Protein AF-A0A0D6LZQ3-F1 (afdb_monomer)

Radius of gyration: 11.42 Å; Cα contacts (8 Å, |Δi|>4): 109; chains: 1; bounding box: 27×30×25 Å

Nearest PDB structures (foldseek):
  5krb-assembly1_B  TM=9.509E-01  e=4.412E-09  Mus musculus
  7prv-assembly1_B  TM=9.445E-01  e=9.462E-09  Homo sapiens
  3fyl-assembly1_B  TM=9.579E-01  e=1.893E-08  Rattus norvegicus
  3g99-assembly1_B  TM=9.493E-01  e=2.175E-08  Rattus norvegicus
  3g9j-assembly1_A  TM=9.498E-01  e=2.870E-08  Rattus norvegicus

InterPro domains:
  IPR001628 Zinc finger, nuclear hormone receptor-type [PF00105] (3-70)
  IPR001628 Zinc finger, nuclear hormone receptor-type [PR00047] (4-20)
  IPR001628 Zinc finger, nuclear hormone receptor-type [PR00047] (20-35)
  IPR001628 Zinc finger, nuclear hormone receptor-type [PR00047] (53-61)
  IPR001628 Zinc finger, nuclear hormone receptor-type [PR00047] (61-69)
  IPR001628 Zinc finger, nuclear hormone receptor-type [PS00031] (4-30)
  IPR001628 Zinc finger, nuclear hormone receptor-type [PS51030] (1-74)
  IPR001628 Zinc finger, nuclear hormone receptor-type [SM00399] (1-72)
  IPR013088 Zinc finger, NHR/GATA-type [G3DSA:3.30.50.10] (1-73)
  IPR049636 Hepatocyte nuclear factor 4-like, DNA-binding domain [cd06960] (4-72)
  IPR052496 Orphan Nuclear Receptor [PTHR47519] (2-72)

pLDDT: mean 94.19, std 7.9, range [56.34, 98.5]

Solvent-accessible surface area (backbone atoms only — not comparable to full-atom values): 4230 Å² total; per-residue (Å²): 126,46,54,9,74,56,28,61,35,64,76,23,44,78,47,36,63,25,47,28,23,71,68,57,50,55,47,51,64,57,36,72,79,53,67,82,78,51,69,53,95,66,90,65,71,65,73,44,34,72,86,43,38,76,81,39,61,27,32,38,50,52,40,37,49,75,68,52,47,29,99,83,40,113

Sequence (74 aa):
MDACRVCGDGNAKTHYGVVTCFGCKGFFRRTLKRPSEYQCRHNGTCVVDRHERNSCRYCRFKKCIEVGMDPKGP

Secondary structure (DSSP, 8-state):
-BPPTTT--SSBEEETTEEE-HHHHHHHHHHTTSGGG---SSSS----STTTTTT-HHHHHHHHHHTT--TT--

Structure (mmCIF, N/CA/C/O backbone):
data_AF-A0A0D6LZQ3-F1
#
_entry.id   AF-A0A0D6LZQ3-F1
#
loop_
_atom_site.group_PDB
_atom_site.id
_atom_site.type_symbol
_atom_site.label_atom_id
_atom_site.label_alt_id
_atom_site.label_comp_id
_atom_site.label_asym_id
_atom_site.label_entity_id
_atom_site.label_seq_id
_atom_site.pdbx_PDB_ins_code
_atom_site.Cartn_x
_atom_site.Cartn_y
_atom_site.Cartn_z
_atom_site.occupancy
_atom_site.B_iso_or_equiv
_atom_site.auth_seq_id
_atom_site.auth_comp_id
_atom_site.auth_asym_id
_atom_site.auth_atom_id
_atom_site.pdbx_PDB_model_num
ATOM 1 N N . MET A 1 1 ? 13.705 -7.839 -11.597 1.00 62.38 1 MET A N 1
ATOM 2 C CA . MET A 1 1 ? 13.426 -6.981 -10.424 1.00 62.38 1 M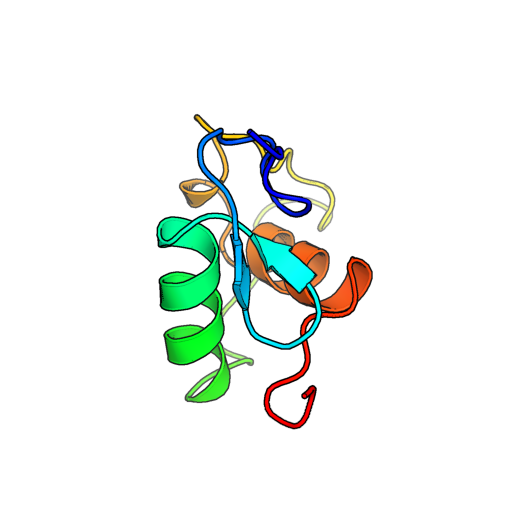ET A CA 1
ATOM 3 C C . MET A 1 1 ? 11.949 -6.682 -10.443 1.00 62.38 1 MET A C 1
ATOM 5 O O . MET A 1 1 ? 11.491 -6.077 -11.403 1.00 62.38 1 MET A O 1
ATOM 9 N N . ASP A 1 2 ? 11.214 -7.145 -9.440 1.00 88.12 2 ASP A N 1
ATOM 10 C CA . ASP A 1 2 ? 9.761 -7.014 -9.444 1.00 88.12 2 ASP A CA 1
ATOM 11 C C . ASP A 1 2 ? 9.309 -5.593 -9.085 1.00 88.12 2 ASP A C 1
ATOM 13 O O . ASP A 1 2 ? 10.017 -4.837 -8.404 1.00 88.12 2 ASP A O 1
ATOM 17 N N . ALA A 1 3 ? 8.108 -5.240 -9.544 1.00 96.81 3 ALA A N 1
ATOM 18 C CA . ALA A 1 3 ? 7.453 -3.974 -9.246 1.00 96.81 3 ALA A CA 1
ATOM 19 C C . ALA A 1 3 ? 6.524 -4.105 -8.030 1.00 96.81 3 ALA A C 1
ATOM 21 O O . ALA A 1 3 ? 5.827 -5.105 -7.844 1.00 96.81 3 ALA A O 1
ATOM 22 N N . CYS A 1 4 ? 6.483 -3.065 -7.198 1.00 98.38 4 CYS A N 1
ATOM 23 C CA . CYS A 1 4 ? 5.615 -3.002 -6.029 1.00 98.38 4 CYS A CA 1
ATOM 24 C C . CYS A 1 4 ? 4.141 -3.069 -6.444 1.00 98.38 4 CYS A C 1
ATOM 26 O O . CYS A 1 4 ? 3.640 -2.154 -7.097 1.00 98.38 4 CYS A O 1
ATOM 28 N N . ARG A 1 5 ? 3.404 -4.074 -5.965 1.00 98.12 5 ARG A N 1
ATOM 29 C CA . ARG A 1 5 ? 1.975 -4.248 -6.284 1.00 98.12 5 ARG A CA 1
ATOM 30 C C . ARG A 1 5 ? 1.082 -3.099 -5.804 1.00 98.12 5 ARG A C 1
ATOM 32 O O . ARG A 1 5 ? -0.020 -2.942 -6.312 1.00 98.12 5 ARG A O 1
ATOM 39 N N . VAL A 1 6 ? 1.553 -2.290 -4.851 1.00 98.50 6 VAL A N 1
ATOM 40 C CA . VAL A 1 6 ? 0.805 -1.143 -4.309 1.00 98.50 6 VAL A CA 1
ATOM 41 C C . VAL A 1 6 ? 1.021 0.136 -5.115 1.00 98.50 6 VAL A C 1
ATOM 43 O O . VAL A 1 6 ? 0.078 0.892 -5.280 1.00 98.50 6 VAL A O 1
ATOM 46 N N . CYS A 1 7 ? 2.250 0.421 -5.559 1.00 98.38 7 CYS A N 1
ATOM 47 C CA . CYS A 1 7 ? 2.593 1.736 -6.118 1.00 98.38 7 CYS A CA 1
ATOM 48 C C . CYS A 1 7 ? 3.517 1.695 -7.345 1.00 98.38 7 CYS A C 1
ATOM 50 O O . CYS A 1 7 ? 4.055 2.726 -7.728 1.00 98.38 7 CYS A 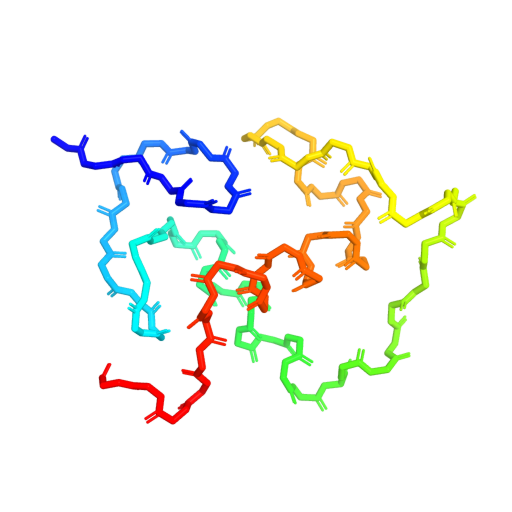O 1
ATOM 52 N N . GLY A 1 8 ? 3.817 0.518 -7.892 1.00 97.94 8 GLY A N 1
ATOM 53 C CA . GLY A 1 8 ? 4.662 0.354 -9.082 1.00 97.94 8 GLY A CA 1
ATOM 54 C C . GLY A 1 8 ? 6.163 0.628 -8.901 1.0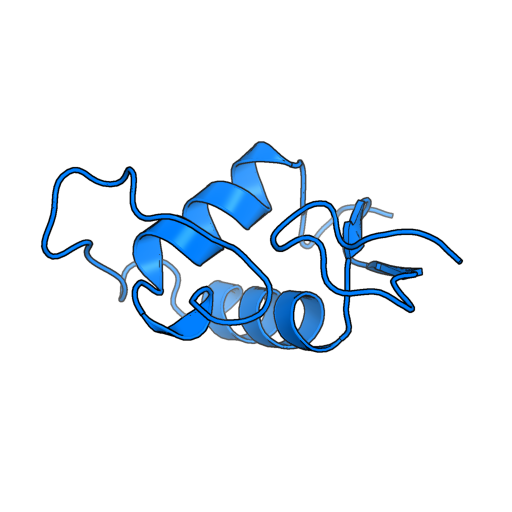0 97.94 8 GLY A C 1
ATOM 55 O O . GLY A 1 8 ? 6.926 0.414 -9.831 1.00 97.94 8 GLY A O 1
ATOM 56 N N . ASP A 1 9 ? 6.612 1.074 -7.722 1.00 96.69 9 ASP A N 1
ATOM 57 C CA . ASP A 1 9 ? 8.033 1.337 -7.438 1.00 96.69 9 ASP A CA 1
ATOM 58 C C . ASP A 1 9 ? 8.883 0.069 -7.628 1.00 96.69 9 ASP A C 1
ATOM 60 O O . ASP A 1 9 ? 8.459 -1.027 -7.246 1.00 96.69 9 ASP A O 1
ATOM 64 N N . GLY A 1 10 ? 10.067 0.224 -8.220 1.00 93.75 10 GLY A N 1
ATOM 65 C CA . GLY A 1 10 ? 10.970 -0.886 -8.528 1.00 93.75 10 GLY A CA 1
ATOM 66 C C . GLY A 1 10 ? 11.677 -1.449 -7.293 1.00 93.75 10 GLY A C 1
ATOM 67 O O . GLY A 1 10 ? 11.504 -0.961 -6.173 1.00 93.75 10 GLY A O 1
ATOM 68 N N . ASN A 1 11 ? 12.516 -2.471 -7.503 1.00 88.75 11 ASN A N 1
ATOM 69 C CA . ASN A 1 11 ? 13.284 -3.144 -6.444 1.00 88.75 11 ASN A CA 1
ATOM 70 C C . ASN A 1 11 ? 12.408 -3.706 -5.306 1.00 88.75 11 ASN A C 1
ATOM 72 O O . ASN A 1 11 ? 12.802 -3.685 -4.136 1.00 88.75 11 ASN A O 1
ATOM 76 N N . ALA A 1 12 ? 11.206 -4.183 -5.634 1.00 96.06 12 ALA A N 1
ATOM 77 C CA . ALA A 1 12 ? 10.288 -4.745 -4.654 1.00 96.06 12 ALA A CA 1
ATOM 78 C C . ALA A 1 12 ? 10.684 -6.174 -4.246 1.00 96.06 12 ALA A C 1
ATOM 80 O O . ALA A 1 12 ? 11.344 -6.897 -4.993 1.00 96.06 12 ALA A O 1
ATOM 81 N N . LYS A 1 13 ? 10.272 -6.569 -3.039 1.00 95.94 13 LYS A N 1
ATOM 82 C CA . LYS A 1 13 ? 10.426 -7.922 -2.485 1.00 95.94 13 LYS A CA 1
ATOM 83 C C . LYS A 1 13 ? 9.161 -8.300 -1.721 1.00 95.94 13 LYS A C 1
ATOM 85 O O . LYS A 1 13 ? 8.337 -7.440 -1.414 1.00 95.94 13 LYS A O 1
ATOM 90 N N . THR A 1 14 ? 8.999 -9.574 -1.394 1.00 96.38 14 THR A N 1
ATOM 91 C CA . THR A 1 14 ? 7.845 -10.027 -0.612 1.00 96.38 14 THR A CA 1
ATOM 92 C C . THR A 1 14 ? 7.890 -9.473 0.812 1.00 96.38 14 THR A C 1
ATOM 94 O O . THR A 1 14 ? 8.866 -9.657 1.544 1.00 96.38 14 THR A O 1
ATOM 97 N N . HIS A 1 15 ? 6.821 -8.784 1.206 1.00 96.06 15 HIS A N 1
ATOM 98 C CA . HIS A 1 15 ? 6.560 -8.312 2.562 1.00 96.06 15 HIS A CA 1
ATOM 99 C C . HIS A 1 15 ? 5.071 -8.475 2.860 1.00 96.06 15 HIS A C 1
ATOM 101 O O . HIS A 1 15 ? 4.250 -8.028 2.059 1.00 96.06 15 HIS A O 1
ATOM 107 N N . TYR A 1 16 ? 4.725 -9.043 4.019 1.00 96.75 16 TYR A N 1
ATOM 108 C CA . TYR A 1 16 ? 3.325 -9.256 4.410 1.00 96.75 16 TYR A CA 1
ATOM 109 C C . TYR A 1 16 ? 2.546 -10.054 3.348 1.00 96.75 16 TYR A C 1
ATOM 111 O O . TYR A 1 16 ? 1.466 -9.643 2.934 1.00 96.75 16 TYR A O 1
ATOM 119 N N . GLY A 1 17 ? 3.148 -11.125 2.817 1.00 95.81 17 GLY A N 1
ATOM 120 C CA . GLY A 1 17 ? 2.557 -11.955 1.758 1.00 95.81 17 GLY A CA 1
ATOM 121 C C . GLY A 1 17 ? 2.551 -11.369 0.335 1.00 95.81 17 GLY A C 1
ATOM 122 O O . GLY A 1 17 ? 2.178 -12.077 -0.594 1.00 95.81 17 GLY A O 1
ATOM 123 N N . VAL A 1 18 ? 2.985 -10.117 0.114 1.00 97.38 18 VAL A N 1
ATOM 124 C CA . VAL A 1 18 ? 2.887 -9.454 -1.206 1.00 97.38 18 VAL A CA 1
ATOM 125 C C . VAL A 1 18 ? 4.200 -8.798 -1.631 1.00 97.38 18 VAL A C 1
ATOM 127 O O . VAL A 1 18 ? 4.909 -8.193 -0.825 1.00 97.38 18 VAL A O 1
ATOM 130 N N . VAL A 1 19 ? 4.514 -8.846 -2.929 1.00 97.56 19 VAL A N 1
ATOM 131 C CA . VAL A 1 19 ? 5.644 -8.109 -3.516 1.00 97.56 19 VAL A CA 1
ATOM 132 C C . VAL A 1 19 ? 5.419 -6.599 -3.401 1.00 97.56 19 VAL A C 1
ATOM 134 O O . VAL A 1 19 ? 4.576 -6.008 -4.084 1.00 97.56 19 VAL A O 1
ATOM 137 N N . THR A 1 20 ? 6.187 -5.947 -2.532 1.00 97.81 20 THR A N 1
ATOM 138 C CA . THR A 1 20 ? 6.081 -4.513 -2.253 1.00 97.81 20 THR A CA 1
ATOM 139 C C . THR A 1 20 ? 7.451 -3.865 -2.058 1.00 97.81 20 THR A C 1
ATOM 141 O O . THR A 1 20 ? 8.448 -4.512 -1.748 1.00 97.81 20 THR A O 1
ATOM 144 N N . CYS A 1 21 ? 7.528 -2.551 -2.262 1.00 98.06 21 CYS A N 1
ATOM 145 C CA . CYS A 1 21 ? 8.729 -1.778 -1.944 1.00 98.06 21 CYS A CA 1
ATOM 146 C C . CYS A 1 21 ? 8.854 -1.536 -0.426 1.00 98.06 21 CYS A C 1
ATOM 148 O O . CYS A 1 21 ? 7.860 -1.554 0.311 1.00 98.06 21 CYS A O 1
ATOM 150 N N . PHE A 1 22 ? 10.055 -1.173 0.039 1.00 97.06 22 PHE A N 1
ATOM 151 C CA . PHE A 1 22 ? 10.299 -0.814 1.445 1.00 97.06 22 PHE A CA 1
ATOM 152 C C . PHE A 1 22 ? 9.400 0.322 1.954 1.00 97.06 22 PHE A C 1
ATOM 154 O O . PHE A 1 22 ? 8.999 0.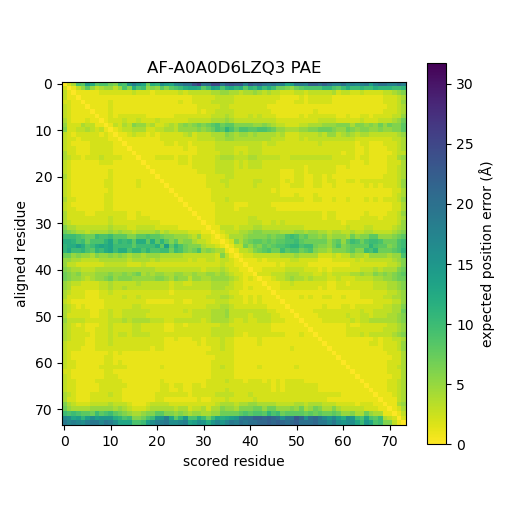322 3.121 1.00 97.06 22 PHE A O 1
ATOM 161 N N . GLY A 1 23 ? 9.039 1.267 1.081 1.00 97.50 23 GLY A N 1
ATOM 162 C CA . GLY A 1 23 ? 8.132 2.361 1.422 1.00 97.50 23 GLY A CA 1
ATOM 163 C C . GLY A 1 23 ? 6.735 1.865 1.800 1.00 97.50 23 GLY A C 1
ATOM 164 O O . GLY A 1 23 ? 6.196 2.279 2.826 1.00 97.50 23 GLY A O 1
ATOM 165 N N . CYS A 1 24 ? 6.155 0.962 1.004 1.00 98.25 24 CYS A N 1
ATOM 166 C CA . CYS A 1 24 ? 4.834 0.389 1.278 1.00 98.25 24 CYS A CA 1
ATOM 167 C C . CYS A 1 24 ? 4.865 -0.621 2.431 1.00 98.25 24 CYS A C 1
ATOM 169 O O . CYS A 1 24 ? 3.965 -0.577 3.265 1.00 98.25 24 CYS A O 1
ATOM 171 N N . LYS A 1 25 ? 5.942 -1.410 2.575 1.00 97.56 25 LYS A N 1
ATOM 172 C CA . LYS A 1 25 ? 6.203 -2.216 3.783 1.00 97.56 25 LYS A CA 1
ATOM 173 C C . LYS A 1 25 ? 6.149 -1.361 5.051 1.00 97.56 25 LYS A C 1
ATOM 175 O O . LYS A 1 25 ? 5.412 -1.659 5.988 1.00 97.56 25 LYS A O 1
ATOM 180 N N . GLY A 1 26 ? 6.959 -0.301 5.099 1.00 97.19 26 GLY A N 1
ATOM 181 C CA . GLY A 1 26 ? 7.076 0.554 6.280 1.00 97.19 26 GLY A CA 1
ATOM 182 C C . GLY A 1 26 ? 5.791 1.321 6.580 1.00 97.19 26 GLY A C 1
ATOM 183 O O . GLY A 1 26 ? 5.438 1.484 7.747 1.00 97.19 26 GLY A O 1
ATOM 184 N N . PHE A 1 27 ? 5.091 1.766 5.534 1.00 97.81 27 PHE A N 1
ATOM 185 C CA . PHE A 1 27 ? 3.779 2.390 5.652 1.00 97.81 27 PHE A CA 1
ATOM 186 C C . PHE A 1 27 ? 2.761 1.428 6.274 1.00 97.81 27 PHE A C 1
ATOM 188 O O . PHE A 1 27 ? 2.243 1.736 7.344 1.00 97.81 27 PHE A O 1
ATOM 195 N N . PHE A 1 28 ? 2.578 0.242 5.685 1.00 97.38 28 PHE A N 1
ATOM 196 C CA . PHE A 1 28 ? 1.635 -0.771 6.162 1.00 97.38 28 PHE A CA 1
ATOM 197 C C . PHE A 1 28 ? 1.856 -1.115 7.641 1.00 97.38 28 PHE A C 1
ATOM 199 O O . PHE A 1 28 ? 0.935 -1.013 8.451 1.00 97.38 28 PHE A O 1
ATOM 206 N N . ARG A 1 29 ? 3.112 -1.379 8.034 1.00 96.38 29 ARG A N 1
ATOM 207 C CA . ARG A 1 29 ? 3.489 -1.651 9.432 1.00 96.38 29 ARG A CA 1
ATOM 208 C C . ARG A 1 29 ? 3.050 -0.557 10.407 1.00 96.38 29 ARG A C 1
ATOM 210 O O . ARG A 1 29 ? 2.645 -0.856 11.527 1.00 96.38 29 ARG A O 1
ATOM 217 N N . ARG A 1 30 ? 3.202 0.717 10.028 1.00 95.94 30 ARG A N 1
ATOM 218 C CA . ARG A 1 30 ? 2.817 1.847 10.891 1.00 95.94 30 ARG A CA 1
ATOM 219 C C . ARG A 1 30 ? 1.303 1.988 10.965 1.00 95.94 30 ARG A C 1
ATOM 221 O O . ARG A 1 30 ? 0.788 2.241 12.048 1.00 95.94 30 ARG A O 1
ATOM 228 N N . THR A 1 31 ? 0.611 1.793 9.847 1.00 95.81 31 THR A N 1
ATOM 229 C CA . THR A 1 31 ? -0.847 1.918 9.775 1.00 95.81 31 THR A CA 1
ATOM 230 C C . THR A 1 31 ? -1.566 0.867 10.608 1.00 95.81 31 THR A C 1
ATOM 232 O O . THR A 1 31 ? -2.543 1.205 11.263 1.00 95.81 31 THR A O 1
ATOM 235 N N . LEU A 1 32 ? -1.046 -0.360 10.694 1.00 92.38 32 LEU A N 1
ATOM 236 C CA . LEU A 1 32 ? -1.624 -1.415 11.540 1.00 92.38 32 LEU A CA 1
ATOM 237 C C . LEU A 1 32 ? -1.755 -1.030 13.021 1.00 92.38 32 LEU A C 1
ATOM 239 O O . LEU A 1 32 ? -2.620 -1.560 13.709 1.00 92.38 32 LEU A O 1
ATOM 243 N N . LYS A 1 33 ? -0.934 -0.097 13.522 1.00 90.94 33 LYS A N 1
ATOM 244 C CA . LYS A 1 33 ? -1.056 0.393 14.903 1.00 90.94 33 LYS A CA 1
ATOM 245 C C . LYS A 1 33 ? -2.279 1.290 15.104 1.00 90.94 33 LYS A C 1
ATOM 247 O O . LYS A 1 33 ? -2.764 1.385 16.225 1.00 90.94 33 LYS A O 1
ATOM 252 N N . ARG A 1 34 ? -2.720 1.992 14.053 1.00 88.62 34 ARG A N 1
ATOM 253 C CA . ARG A 1 34 ? -3.802 2.991 14.083 1.00 88.62 34 ARG A CA 1
ATOM 254 C C . ARG A 1 34 ? -4.539 3.064 12.730 1.00 88.62 34 ARG A C 1
ATOM 256 O O . ARG A 1 34 ? -4.438 4.067 12.023 1.00 88.62 34 ARG A O 1
ATOM 263 N N . PRO A 1 35 ? -5.258 2.000 12.329 1.00 73.56 35 PRO A N 1
ATOM 264 C CA . PRO A 1 35 ? -5.814 1.889 10.978 1.00 73.56 35 PRO A CA 1
ATOM 265 C C . PRO A 1 35 ? -6.974 2.859 10.698 1.00 73.56 35 PRO A C 1
ATOM 267 O O . PRO A 1 35 ? -7.204 3.211 9.544 1.00 73.56 35 PRO A O 1
ATOM 270 N N . SER A 1 36 ? -7.679 3.330 11.732 1.00 78.62 36 SER A N 1
ATOM 271 C CA . SER A 1 36 ? -8.831 4.237 11.616 1.00 78.62 36 SER A CA 1
ATOM 272 C C . SER A 1 36 ? -8.470 5.724 11.474 1.00 78.62 36 SER A C 1
ATOM 274 O O . SER A 1 36 ? -9.360 6.542 11.261 1.00 78.62 36 SER A O 1
ATOM 276 N N . GLU A 1 37 ? -7.188 6.104 11.555 1.00 88.19 37 GLU A N 1
ATOM 277 C CA . GLU A 1 37 ? -6.767 7.517 11.490 1.00 88.19 37 GLU A CA 1
ATOM 278 C C . GLU A 1 37 ? -6.852 8.131 10.082 1.00 88.19 37 GLU A C 1
ATOM 280 O O . GLU A 1 37 ? -6.705 9.345 9.919 1.00 88.19 37 GLU A O 1
ATOM 285 N N . TYR A 1 38 ? -7.020 7.324 9.034 1.00 92.44 38 TYR A N 1
ATOM 286 C CA . TYR A 1 38 ? -6.957 7.824 7.664 1.00 92.44 38 TYR A CA 1
ATOM 287 C C . TYR A 1 38 ? -8.345 7.989 7.065 1.00 92.44 38 TYR A C 1
ATOM 289 O O . TYR A 1 3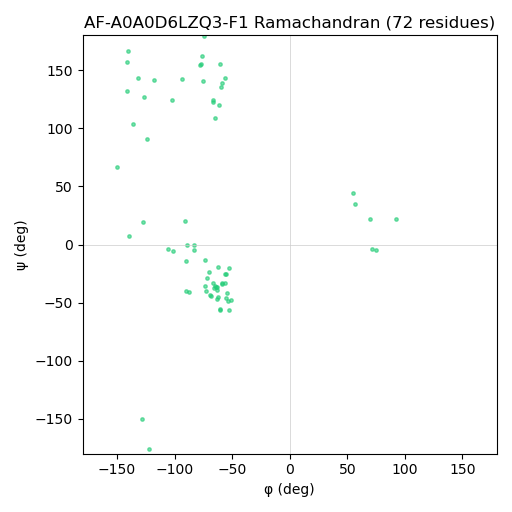8 ? -9.098 7.032 6.941 1.00 92.44 38 TYR A O 1
ATOM 297 N N . GLN A 1 39 ? -8.630 9.201 6.596 1.00 95.12 39 GLN A N 1
ATOM 298 C CA . GLN A 1 39 ? -9.781 9.504 5.754 1.00 95.12 39 GLN A CA 1
ATOM 299 C C . GLN A 1 39 ? -9.306 10.018 4.396 1.00 95.12 39 GLN A C 1
ATOM 301 O O . GLN A 1 39 ? -8.313 10.748 4.295 1.00 95.12 39 GLN A O 1
ATOM 306 N N . CYS A 1 40 ? -10.002 9.608 3.338 1.00 96.69 40 CYS A N 1
ATOM 307 C CA . CYS A 1 40 ? -9.824 10.213 2.027 1.00 96.69 40 CYS A CA 1
ATOM 308 C C . CYS A 1 40 ? -10.506 11.583 2.010 1.00 96.69 40 CYS A C 1
ATOM 310 O O . CYS A 1 40 ? -11.604 11.723 2.532 1.00 96.69 40 CYS A O 1
ATOM 312 N N . ARG A 1 41 ? -9.880 12.575 1.371 1.00 96.38 41 ARG A N 1
ATOM 313 C CA . ARG A 1 41 ? -10.497 13.889 1.100 1.00 96.38 41 ARG A CA 1
ATOM 314 C C . ARG A 1 41 ? -11.255 13.934 -0.234 1.00 96.38 41 ARG A C 1
ATOM 316 O O . ARG A 1 41 ? -11.787 14.969 -0.608 1.00 96.38 41 ARG A O 1
ATOM 323 N N . HIS A 1 42 ? -11.247 12.820 -0.957 1.00 94.88 42 HIS A N 1
ATOM 324 C CA . HIS A 1 42 ? -11.898 12.619 -2.247 1.00 94.88 42 HIS A CA 1
ATOM 325 C C . HIS A 1 42 ? -12.761 11.348 -2.151 1.00 94.88 42 HIS A C 1
ATOM 327 O O . HIS A 1 42 ? -13.175 10.954 -1.065 1.00 94.88 42 HIS A O 1
ATOM 333 N N . ASN A 1 43 ? -12.959 10.634 -3.259 1.00 96.19 43 ASN A N 1
ATOM 334 C CA . AS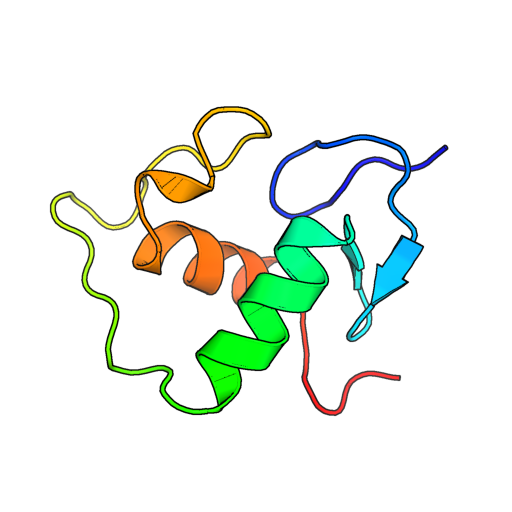N A 1 43 ? -13.900 9.511 -3.336 1.00 96.19 43 ASN A CA 1
ATOM 335 C C . ASN A 1 43 ? -13.281 8.138 -3.005 1.00 96.19 43 ASN A C 1
ATOM 337 O O . ASN A 1 43 ? -13.799 7.102 -3.407 1.00 96.19 43 ASN A O 1
ATOM 341 N N . GLY A 1 44 ? -12.139 8.097 -2.308 1.00 96.25 44 GLY A N 1
ATOM 342 C CA . GLY A 1 44 ? -11.480 6.829 -1.964 1.00 96.25 44 GLY A CA 1
ATOM 343 C C . GLY A 1 44 ? -10.862 6.085 -3.160 1.00 96.25 44 GLY A C 1
ATOM 344 O O . GLY A 1 44 ? -10.659 4.869 -3.086 1.00 96.25 44 GLY A O 1
ATOM 345 N N . THR A 1 45 ? -10.581 6.810 -4.246 1.00 97.00 45 THR A N 1
ATOM 346 C CA . THR A 1 45 ? -10.063 6.305 -5.533 1.00 97.00 45 THR A CA 1
ATOM 347 C C . THR A 1 45 ? -8.807 7.048 -6.007 1.00 97.00 45 THR A C 1
ATOM 349 O O . THR A 1 45 ? -8.477 7.020 -7.187 1.00 97.00 45 THR A O 1
ATOM 352 N N . CYS A 1 46 ? -8.101 7.740 -5.104 1.00 98.00 46 CYS A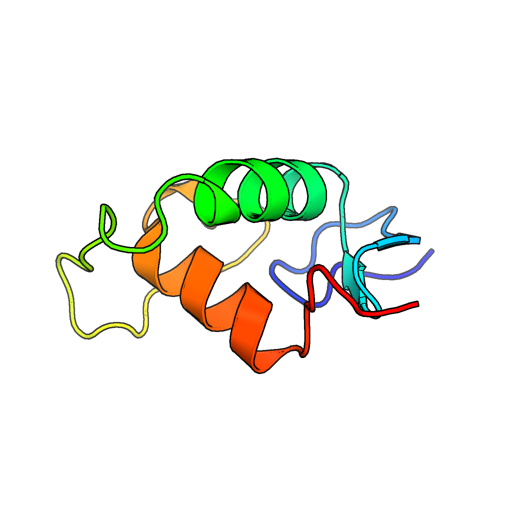 N 1
ATOM 353 C CA . CYS A 1 46 ? -6.866 8.454 -5.448 1.00 98.00 46 CYS A CA 1
ATOM 354 C C . CYS A 1 46 ? -5.835 7.517 -6.087 1.00 98.00 46 CYS A C 1
ATOM 356 O O . CYS A 1 46 ? -5.684 6.373 -5.648 1.00 98.00 46 CYS A O 1
ATOM 358 N N . VAL A 1 47 ? -5.087 8.039 -7.058 1.00 97.50 47 VAL A N 1
ATOM 359 C CA . VAL A 1 47 ? -3.969 7.334 -7.687 1.00 97.50 47 VAL A CA 1
ATOM 360 C C . VAL A 1 47 ? -2.915 6.991 -6.630 1.00 97.50 47 VAL A C 1
ATOM 362 O O . VAL A 1 47 ? -2.595 7.787 -5.746 1.00 97.50 47 VAL A O 1
ATOM 365 N N . VAL A 1 48 ? -2.405 5.759 -6.690 1.00 98.38 48 VAL A N 1
ATOM 366 C CA . VAL A 1 48 ? -1.326 5.273 -5.825 1.00 98.38 48 VAL A CA 1
ATOM 367 C C . VAL A 1 48 ? -0.207 4.767 -6.723 1.00 98.38 48 VAL A C 1
ATOM 369 O O . VAL A 1 48 ? -0.167 3.598 -7.091 1.00 98.38 48 VAL A O 1
ATOM 372 N N . ASP A 1 49 ? 0.720 5.656 -7.059 1.00 97.94 49 ASP A N 1
ATOM 373 C CA . ASP A 1 49 ? 1.940 5.329 -7.796 1.00 97.94 49 ASP A CA 1
ATOM 374 C C . ASP A 1 49 ? 3.197 5.736 -7.004 1.00 97.94 49 ASP A C 1
ATOM 376 O O . ASP A 1 49 ? 3.131 6.146 -5.840 1.00 97.94 49 ASP A O 1
ATOM 380 N N . ARG A 1 50 ? 4.382 5.579 -7.598 1.00 96.75 50 ARG A N 1
ATOM 381 C CA . ARG A 1 50 ? 5.662 5.871 -6.941 1.00 96.75 50 ARG A CA 1
ATOM 382 C C . ARG A 1 50 ? 5.768 7.328 -6.474 1.00 96.75 50 ARG A C 1
ATOM 384 O O . ARG A 1 50 ? 6.395 7.564 -5.435 1.00 96.75 50 ARG A O 1
ATOM 391 N N . HIS A 1 51 ? 5.167 8.256 -7.209 1.00 96.88 51 HIS A N 1
ATOM 392 C CA . HIS A 1 51 ? 5.248 9.699 -7.010 1.00 96.88 51 HIS A CA 1
ATOM 393 C C . HIS A 1 51 ? 4.138 10.200 -6.074 1.00 96.88 51 HIS A C 1
ATOM 395 O O . HIS A 1 51 ? 4.411 10.983 -5.164 1.00 96.88 51 HIS A O 1
ATOM 401 N N . GLU A 1 52 ? 2.921 9.673 -6.208 1.00 96.12 52 GLU A N 1
ATOM 402 C CA . GLU A 1 52 ? 1.721 10.186 -5.534 1.00 96.12 52 GLU A CA 1
ATOM 403 C C . GLU A 1 52 ? 1.230 9.326 -4.360 1.00 96.12 52 GLU A C 1
ATOM 405 O O . GLU A 1 52 ? 0.326 9.729 -3.626 1.00 96.12 52 GLU A O 1
ATOM 410 N N . ARG A 1 53 ? 1.853 8.170 -4.080 1.00 97.19 53 ARG A N 1
ATOM 411 C CA . ARG A 1 53 ? 1.458 7.281 -2.959 1.00 97.19 53 ARG A CA 1
ATOM 412 C C . ARG A 1 53 ? 1.358 7.963 -1.589 1.00 97.19 53 ARG A C 1
ATOM 414 O O . ARG A 1 53 ? 0.746 7.401 -0.687 1.00 97.19 53 ARG A O 1
ATOM 421 N N . ASN A 1 54 ? 1.981 9.121 -1.378 1.00 96.69 54 ASN A N 1
ATOM 422 C CA . ASN A 1 54 ? 1.907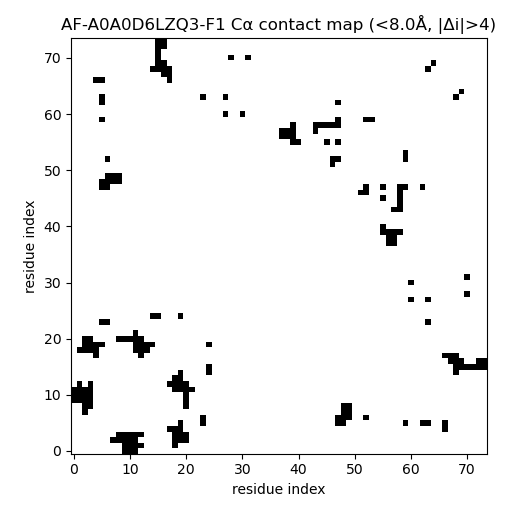 9.848 -0.106 1.00 96.69 54 ASN A CA 1
ATOM 423 C C . ASN A 1 54 ? 0.743 10.854 -0.037 1.00 96.69 54 ASN A C 1
ATOM 425 O O . ASN A 1 54 ? 0.394 11.270 1.068 1.00 96.69 54 ASN A O 1
ATOM 429 N N . SER A 1 55 ? 0.118 11.197 -1.167 1.00 97.12 55 SER A N 1
ATOM 430 C CA . SER A 1 55 ? -0.951 12.202 -1.257 1.00 97.12 55 SER A CA 1
ATOM 431 C C . SER A 1 55 ? -2.226 11.773 -0.531 1.00 97.12 55 SER A C 1
ATOM 433 O O . SER A 1 55 ? -2.913 12.596 0.070 1.00 97.12 55 SER A O 1
ATOM 435 N N . CYS A 1 56 ? -2.533 10.470 -0.514 1.00 97.88 56 CYS A N 1
ATOM 436 C CA . CYS A 1 56 ? -3.682 9.941 0.214 1.00 97.88 56 CYS A CA 1
ATOM 437 C C . CYS A 1 56 ? -3.342 8.660 0.985 1.00 97.88 56 CYS A C 1
ATOM 439 O O . CYS A 1 56 ? -3.291 7.561 0.432 1.00 97.88 56 CYS A O 1
ATOM 441 N N . ARG A 1 57 ? -3.178 8.793 2.307 1.00 97.31 57 ARG A N 1
ATOM 442 C CA . ARG A 1 57 ? -2.898 7.660 3.205 1.00 97.31 57 ARG A CA 1
ATOM 443 C C . ARG A 1 57 ? -4.035 6.634 3.234 1.00 97.31 57 ARG A C 1
ATOM 445 O O . ARG A 1 57 ? -3.756 5.442 3.275 1.00 97.31 57 ARG A O 1
ATOM 452 N N . TYR A 1 58 ? -5.289 7.085 3.153 1.00 97.56 58 TYR A N 1
ATOM 453 C CA . TYR A 1 58 ? -6.448 6.191 3.082 1.00 97.56 58 TYR A CA 1
ATOM 454 C C . TYR A 1 58 ? -6.378 5.292 1.843 1.00 97.56 58 TYR A C 1
ATOM 456 O O . TYR A 1 58 ? -6.350 4.074 1.981 1.00 97.56 58 TYR A O 1
ATOM 464 N N . CYS A 1 59 ? -6.265 5.874 0.643 1.00 98.25 59 CYS A N 1
ATOM 465 C CA . CYS A 1 59 ? -6.234 5.106 -0.606 1.00 98.25 59 CYS A CA 1
ATOM 466 C C . CYS A 1 59 ? -5.002 4.203 -0.686 1.00 98.25 59 CYS A C 1
ATOM 468 O O . CYS A 1 59 ? -5.109 3.065 -1.133 1.00 98.25 59 CYS A O 1
ATOM 470 N N . ARG A 1 60 ? -3.847 4.660 -0.184 1.00 98.38 60 ARG A N 1
ATOM 471 C CA . ARG A 1 60 ? -2.650 3.817 -0.109 1.00 98.38 60 ARG A CA 1
ATOM 472 C C . ARG A 1 60 ? -2.866 2.599 0.788 1.00 98.38 60 ARG A C 1
ATOM 474 O O . ARG A 1 60 ? -2.486 1.500 0.400 1.00 98.38 60 ARG A O 1
ATOM 481 N N . PHE A 1 61 ? -3.458 2.776 1.972 1.00 97.81 61 PHE A N 1
ATOM 482 C CA . PHE A 1 61 ? -3.718 1.658 2.881 1.00 97.81 61 PHE A CA 1
ATOM 483 C C . PHE A 1 61 ? -4.797 0.724 2.342 1.00 97.81 61 PHE A C 1
ATOM 485 O O . PHE A 1 61 ? -4.589 -0.484 2.328 1.00 97.81 61 PHE A O 1
ATOM 492 N N . LYS A 1 62 ? -5.886 1.278 1.801 1.00 97.44 62 LYS A N 1
ATOM 493 C CA . LYS A 1 62 ? -6.905 0.518 1.071 1.00 97.44 62 LYS A CA 1
ATOM 494 C C . LYS A 1 62 ? -6.256 -0.347 -0.013 1.00 97.44 62 LYS A C 1
ATOM 496 O O . LYS A 1 62 ? -6.477 -1.552 -0.033 1.00 97.44 62 LYS A O 1
ATOM 501 N N . LYS A 1 63 ? -5.357 0.227 -0.822 1.00 98.38 63 LYS A N 1
ATOM 502 C CA . LYS A 1 63 ? -4.630 -0.512 -1.859 1.00 98.38 63 LYS A CA 1
ATOM 503 C C . LYS A 1 63 ? -3.733 -1.612 -1.292 1.00 98.38 63 LYS A C 1
ATOM 505 O O . LYS A 1 63 ? -3.672 -2.680 -1.884 1.00 98.38 63 LYS A O 1
ATOM 510 N N . CYS A 1 64 ? -3.056 -1.384 -0.160 1.00 98.19 64 CYS A N 1
ATOM 511 C CA . CYS A 1 64 ? -2.299 -2.433 0.537 1.00 98.19 64 CYS A CA 1
ATOM 512 C C . CYS A 1 64 ? -3.180 -3.648 0.866 1.00 98.19 64 CYS A C 1
ATOM 514 O O . CYS A 1 64 ? -2.771 -4.777 0.609 1.00 98.19 64 CYS A O 1
ATOM 516 N N . ILE A 1 65 ? -4.384 -3.416 1.393 1.00 96.94 65 ILE A N 1
ATOM 517 C CA . ILE A 1 65 ? -5.334 -4.485 1.724 1.00 96.94 65 ILE A CA 1
ATOM 518 C C . ILE A 1 65 ? -5.866 -5.162 0.454 1.00 96.94 65 ILE A C 1
ATOM 520 O O . ILE A 1 65 ? -5.868 -6.384 0.376 1.00 96.94 65 ILE A O 1
ATOM 524 N N . GLU A 1 66 ? -6.240 -4.391 -0.570 1.00 97.50 66 GLU A N 1
ATOM 525 C CA . GLU A 1 66 ? -6.748 -4.920 -1.849 1.00 97.50 66 GLU A CA 1
ATOM 526 C C . GLU A 1 66 ? -5.757 -5.844 -2.563 1.00 97.50 66 GLU A C 1
ATOM 528 O O . GLU A 1 66 ? -6.169 -6.790 -3.229 1.00 97.50 66 GLU A O 1
ATOM 533 N N . VAL A 1 67 ? -4.451 -5.577 -2.453 1.00 97.69 67 VAL A N 1
ATOM 534 C CA . VAL A 1 67 ? -3.425 -6.451 -3.046 1.00 97.69 67 VAL A CA 1
ATOM 535 C C . VAL A 1 67 ? -3.080 -7.654 -2.167 1.00 97.69 67 VAL A C 1
ATOM 537 O O . VAL A 1 67 ? -2.235 -8.450 -2.570 1.00 97.69 67 VAL A O 1
ATOM 540 N N . GLY A 1 68 ? -3.708 -7.784 -0.995 1.00 97.44 68 GLY A N 1
ATOM 541 C CA . GLY A 1 68 ? -3.570 -8.929 -0.098 1.00 97.44 68 GLY A CA 1
ATOM 542 C C . GLY A 1 68 ? -2.485 -8.801 0.971 1.00 97.44 68 GLY A C 1
ATOM 543 O O . GLY A 1 68 ? -2.016 -9.825 1.456 1.00 97.44 68 GLY A O 1
ATOM 544 N N . MET A 1 69 ? -2.041 -7.588 1.336 1.00 97.50 69 MET A N 1
ATOM 545 C CA . MET A 1 69 ? -1.088 -7.452 2.446 1.00 97.50 69 MET A CA 1
ATOM 546 C C . MET A 1 69 ? -1.753 -7.847 3.768 1.00 97.50 69 MET A C 1
ATOM 548 O O . MET A 1 69 ? -2.736 -7.224 4.171 1.00 97.50 69 MET A O 1
ATOM 552 N N . ASP A 1 70 ? -1.176 -8.822 4.469 1.00 95.31 70 ASP A N 1
ATOM 553 C CA . ASP A 1 70 ? -1.686 -9.328 5.748 1.00 95.31 70 ASP A CA 1
ATOM 554 C C . ASP A 1 70 ? -0.582 -9.288 6.826 1.00 95.31 70 ASP A C 1
ATOM 556 O O . ASP A 1 70 ? 0.503 -9.829 6.597 1.00 95.31 70 ASP A O 1
ATOM 560 N N . PRO A 1 71 ? -0.802 -8.673 8.011 1.00 89.38 71 PRO A N 1
ATOM 561 C CA . PRO A 1 71 ? 0.127 -8.778 9.143 1.00 89.38 71 PRO A CA 1
ATOM 562 C C . PRO A 1 71 ? 0.451 -10.211 9.580 1.00 89.38 71 PRO A C 1
ATOM 564 O O . PRO A 1 71 ? 1.494 -10.411 10.201 1.00 89.38 71 PRO A O 1
ATOM 567 N N . LYS A 1 72 ? -0.446 -11.163 9.310 1.00 86.88 72 LYS A N 1
ATOM 568 C CA . LYS A 1 72 ? -0.306 -12.594 9.612 1.00 86.88 72 LYS A CA 1
ATOM 569 C C . LYS A 1 72 ? 0.091 -13.421 8.386 1.00 86.88 72 LYS A C 1
ATOM 571 O O . LYS A 1 72 ? 0.306 -14.622 8.526 1.00 86.88 72 LYS A O 1
ATOM 576 N N . GLY A 1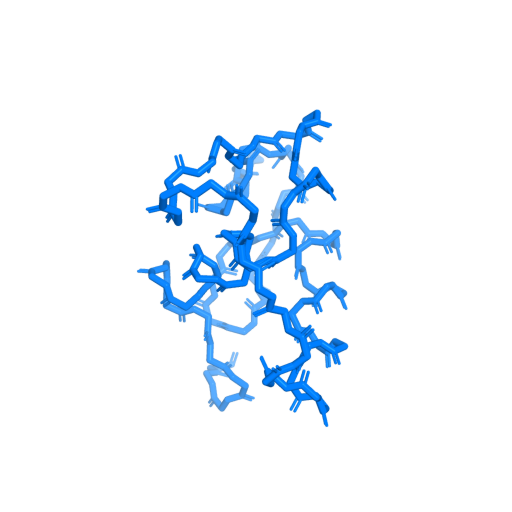 73 ? 0.145 -12.795 7.207 1.00 67.50 73 GLY A N 1
ATOM 577 C CA . GLY A 1 73 ? 0.614 -13.429 5.980 1.00 67.50 73 GLY A CA 1
ATOM 578 C C . GLY A 1 73 ? 2.070 -13.887 6.129 1.00 67.50 73 GLY A C 1
ATOM 579 O O . GLY A 1 73 ? 2.780 -13.328 6.967 1.00 67.50 73 GLY A O 1
ATOM 580 N N . PRO A 1 74 ? 2.492 -14.895 5.346 1.00 56.34 74 PRO A N 1
ATOM 581 C CA . PRO A 1 74 ? 3.707 -15.679 5.579 1.00 56.34 74 PRO A CA 1
ATOM 582 C C . PRO A 1 74 ? 4.983 -14.846 5.751 1.00 56.34 74 PRO A C 1
ATOM 584 O O . PRO A 1 74 ? 5.123 -13.792 5.076 1.00 56.34 74 PRO A O 1
#

Organism: NCBI:txid53326

Foldseek 3Di:
DDAAQLARHPPFDDDQNGTHDPVLNVLLVVCVVPVPPFDDPDDLDDHRHPVCVVVGSSNSNVSCVVRPRHPPHD

Mean predicted aligned error: 3.08 Å